Protein AF-A0A085ZUI3-F1 (afdb_monomer_lite)

Organism: NCBI:txid421531

Foldseek 3Di:
DDDDDPPPPPPQDPLNPPSPQAHDPVSLL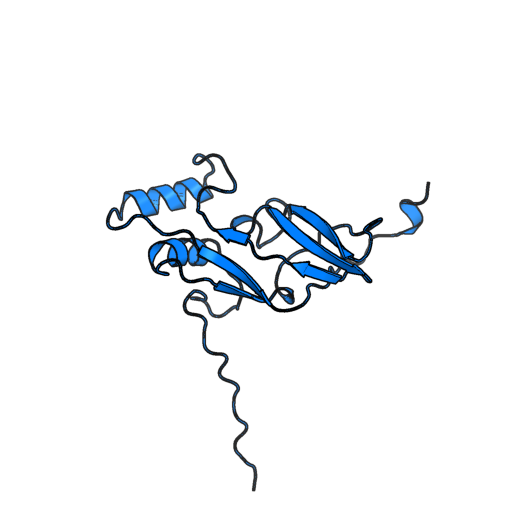VCLAPVQQEEDEGAQQPWQPQVDDCVPPDAQDKDKDAQLPPTNCNSQCGIWIWGHHPQQKTDTAKDKRPLPPDDDCPDVVSVVSVVVCVVVPDDRGHMYIYHYDDMYRHHHPPPDDPVVPPD

Secondary structure (DSSP, 8-state):
----------PPPTT-SSSSSS--HHHHHHHHHHSTT--EEEEGGGS--TT---TTPPTT-EEEEE-TTT-TTHHHHSEEEEEEEETTEEEEPPEEE-S-SSS-TTSHHHHHHHHHHHT--S-----EEEEEES-EE----TT--GGGG--

Structure (mmCIF, N/CA/C/O backbone):
data_AF-A0A085ZUI3-F1
#
_entry.id   AF-A0A085ZUI3-F1
#
loop_
_atom_site.group_PDB
_atom_site.id
_atom_site.type_symbol
_atom_site.label_atom_id
_atom_site.label_alt_id
_atom_site.label_comp_id
_atom_site.label_asym_id
_atom_site.label_entity_id
_atom_site.label_seq_id
_atom_site.pdbx_PDB_ins_code
_atom_site.Cartn_x
_atom_site.Cartn_y
_atom_site.Cartn_z
_atom_site.occupancy
_atom_site.B_iso_or_equiv
_atom_site.auth_seq_id
_atom_site.auth_comp_id
_atom_site.auth_asym_id
_atom_site.auth_atom_id
_atom_site.pdbx_PDB_model_num
ATOM 1 N N . MET A 1 1 ? 9.686 -44.029 8.675 1.00 43.34 1 MET A N 1
ATOM 2 C CA . MET A 1 1 ? 9.696 -43.499 7.295 1.00 43.34 1 MET A CA 1
ATOM 3 C C . MET A 1 1 ? 9.325 -42.036 7.411 1.00 43.34 1 MET A C 1
ATOM 5 O O . MET A 1 1 ? 8.148 -41.709 7.365 1.00 43.34 1 MET A O 1
ATOM 9 N N . ASP A 1 2 ? 10.311 -41.182 7.668 1.00 44.94 2 ASP A N 1
ATOM 10 C CA . ASP A 1 2 ? 10.074 -39.748 7.814 1.00 44.94 2 ASP A CA 1
ATOM 11 C C . ASP A 1 2 ? 10.120 -39.126 6.420 1.00 44.94 2 ASP A C 1
ATOM 13 O O . ASP A 1 2 ? 11.169 -39.065 5.778 1.00 44.94 2 ASP A O 1
ATOM 17 N N . GLY A 1 3 ? 8.941 -38.774 5.904 1.00 41.88 3 GLY A N 1
ATOM 18 C CA . GLY A 1 3 ? 8.803 -38.118 4.609 1.00 41.88 3 GLY A CA 1
ATOM 19 C C . GLY A 1 3 ? 9.507 -36.757 4.613 1.00 41.88 3 GLY A C 1
ATOM 20 O O . GLY A 1 3 ? 9.536 -36.082 5.646 1.00 41.88 3 GLY A O 1
ATOM 21 N N . PRO A 1 4 ? 10.082 -36.318 3.481 1.00 54.81 4 PRO A N 1
ATOM 22 C CA . PRO A 1 4 ? 10.770 -35.041 3.434 1.00 54.81 4 PRO A CA 1
ATOM 23 C C . PRO A 1 4 ? 9.762 -33.909 3.663 1.00 54.81 4 PRO A C 1
ATOM 25 O O . PRO A 1 4 ? 8.818 -33.732 2.891 1.00 54.81 4 PRO A O 1
ATOM 28 N N . MET A 1 5 ? 9.977 -33.128 4.728 1.00 46.41 5 MET A N 1
ATOM 29 C CA . MET A 1 5 ? 9.297 -31.852 4.939 1.00 46.41 5 MET A CA 1
ATOM 30 C C . MET A 1 5 ? 9.544 -30.960 3.719 1.00 46.41 5 MET A C 1
ATOM 32 O O . MET A 1 5 ? 10.668 -30.516 3.471 1.00 46.41 5 MET A O 1
ATOM 36 N N . GLN A 1 6 ? 8.486 -30.699 2.954 1.00 41.84 6 GLN A N 1
ATOM 37 C CA . GLN A 1 6 ? 8.505 -29.730 1.868 1.00 41.84 6 GLN A CA 1
ATOM 38 C C . GLN A 1 6 ? 8.751 -28.344 2.472 1.00 41.84 6 GLN A C 1
ATOM 40 O O . GLN A 1 6 ? 7.861 -27.730 3.060 1.00 41.84 6 GLN A O 1
ATOM 45 N N . LYS A 1 7 ? 9.986 -27.846 2.350 1.00 40.03 7 LYS A N 1
ATOM 46 C CA . LYS A 1 7 ? 10.281 -26.429 2.565 1.00 40.03 7 LYS A CA 1
ATOM 47 C C . LYS A 1 7 ? 9.477 -25.657 1.523 1.00 40.03 7 LYS A C 1
ATOM 49 O O . LYS A 1 7 ? 9.810 -25.707 0.343 1.00 40.03 7 LYS A O 1
ATOM 54 N N . ASN A 1 8 ? 8.417 -24.984 1.965 1.00 40.69 8 ASN A N 1
ATOM 55 C CA . ASN A 1 8 ? 7.663 -24.022 1.169 1.00 40.69 8 ASN A CA 1
ATOM 56 C C . ASN A 1 8 ? 8.645 -22.957 0.659 1.00 40.69 8 ASN A C 1
ATOM 58 O O . ASN A 1 8 ? 8.983 -22.013 1.370 1.00 40.69 8 ASN A O 1
ATOM 62 N N . GLN A 1 9 ? 9.158 -23.136 -0.556 1.00 40.53 9 GLN A N 1
ATOM 63 C CA . GLN A 1 9 ? 9.889 -22.098 -1.262 1.00 40.53 9 GLN A CA 1
ATOM 64 C C . GLN A 1 9 ? 8.843 -21.089 -1.718 1.00 40.53 9 GLN A C 1
ATOM 66 O O . GLN A 1 9 ? 8.235 -21.233 -2.775 1.00 40.53 9 GLN A O 1
ATOM 71 N N . GLN A 1 10 ? 8.572 -20.096 -0.873 1.00 49.56 10 GLN A N 1
ATOM 72 C CA . GLN A 1 10 ? 7.866 -18.895 -1.295 1.00 49.56 10 GLN A CA 1
ATOM 73 C C . GLN A 1 10 ? 8.667 -18.334 -2.475 1.00 49.56 10 GLN A C 1
ATOM 75 O O . GLN A 1 10 ? 9.812 -17.922 -2.296 1.00 49.56 10 GLN A O 1
ATOM 80 N N . GLN A 1 11 ? 8.125 -18.439 -3.694 1.00 54.81 11 GLN A N 1
ATOM 81 C CA . GLN A 1 11 ? 8.755 -17.879 -4.887 1.00 54.81 11 GLN A CA 1
ATOM 82 C C . GLN A 1 11 ? 9.076 -16.416 -4.592 1.00 54.81 11 GLN A C 1
ATOM 84 O O . GLN A 1 11 ? 8.175 -15.624 -4.317 1.00 54.81 11 GLN A O 1
ATOM 89 N N . LYS A 1 12 ? 10.371 -16.090 -4.586 1.00 68.25 12 LYS A N 1
ATOM 90 C CA . LYS A 1 12 ? 10.858 -14.732 -4.368 1.00 68.25 12 LYS A CA 1
ATOM 91 C C . LYS A 1 12 ? 10.240 -13.853 -5.448 1.00 68.25 12 LYS A C 1
ATOM 93 O O . LYS A 1 12 ? 10.446 -14.103 -6.637 1.00 68.25 12 LYS A O 1
ATOM 98 N N . ASN A 1 13 ? 9.433 -12.878 -5.041 1.00 84.00 13 ASN A N 1
ATOM 99 C CA . ASN A 1 13 ? 8.804 -11.982 -5.997 1.00 84.00 13 ASN A CA 1
ATOM 100 C C . ASN A 1 13 ? 9.9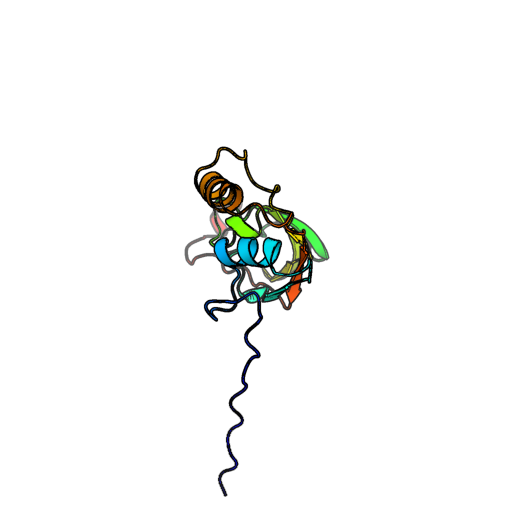05 -11.216 -6.755 1.00 84.00 13 ASN A C 1
ATOM 102 O O . ASN A 1 13 ? 10.845 -10.755 -6.115 1.00 84.00 13 ASN A O 1
ATOM 106 N N . PRO A 1 14 ? 9.815 -11.028 -8.084 1.00 89.00 14 PRO A N 1
ATOM 107 C CA . PRO A 1 14 ? 10.878 -10.365 -8.849 1.00 89.00 14 PRO A CA 1
ATOM 108 C C . PRO A 1 14 ? 11.179 -8.923 -8.411 1.00 89.00 14 PRO A C 1
ATOM 110 O O . PRO A 1 14 ? 12.290 -8.439 -8.611 1.00 89.00 14 PRO A O 1
ATOM 113 N N . TRP A 1 15 ? 10.197 -8.244 -7.813 1.00 89.81 15 TRP A N 1
ATOM 114 C CA . TRP A 1 15 ? 10.357 -6.908 -7.240 1.00 89.81 15 TRP A CA 1
ATOM 115 C C . TRP A 1 15 ? 11.032 -6.922 -5.858 1.00 89.81 15 TRP A C 1
ATOM 117 O O . TRP A 1 15 ? 11.600 -5.911 -5.460 1.00 89.81 15 TRP A O 1
ATOM 127 N N . ASP A 1 16 ? 10.970 -8.043 -5.136 1.00 90.75 16 ASP A N 1
ATOM 128 C CA . ASP A 1 16 ? 11.481 -8.214 -3.772 1.00 90.75 16 ASP A CA 1
ATOM 129 C C . ASP A 1 16 ? 12.946 -8.655 -3.842 1.00 90.75 16 ASP A C 1
ATOM 131 O O . ASP A 1 16 ? 13.285 -9.842 -3.830 1.00 90.75 16 ASP A O 1
ATOM 135 N N . THR A 1 17 ? 13.839 -7.688 -4.021 1.00 87.12 17 THR A N 1
ATOM 136 C CA . THR A 1 17 ? 15.263 -7.938 -4.262 1.00 87.12 17 THR A CA 1
ATOM 137 C C . THR A 1 17 ? 15.980 -8.415 -3.004 1.00 87.12 17 THR A C 1
ATOM 139 O O . THR A 1 17 ? 16.908 -9.228 -3.106 1.00 87.12 17 THR A O 1
ATOM 142 N N . ASN A 1 18 ? 15.526 -7.986 -1.825 1.00 87.44 18 ASN A N 1
ATOM 143 C CA . ASN A 1 18 ? 16.131 -8.331 -0.541 1.00 87.44 18 ASN A CA 1
ATOM 144 C C . ASN A 1 18 ? 15.458 -9.536 0.162 1.00 87.44 18 ASN A C 1
ATOM 146 O O . ASN A 1 18 ? 16.087 -10.148 1.023 1.00 87.44 18 ASN A O 1
ATOM 150 N N . GLY A 1 19 ? 14.257 -9.947 -0.259 1.00 86.50 19 GLY A N 1
ATOM 151 C CA . GLY A 1 19 ? 13.527 -11.099 0.273 1.00 86.50 19 GLY A CA 1
ATOM 152 C C . GLY A 1 19 ? 12.798 -10.849 1.597 1.00 86.50 19 GLY A C 1
ATOM 153 O O . GLY A 1 19 ? 12.462 -11.820 2.279 1.00 86.50 19 GLY A O 1
ATOM 154 N N . ASP A 1 20 ? 12.581 -9.596 2.006 1.00 86.56 20 ASP A N 1
ATOM 155 C CA . ASP A 1 20 ? 11.873 -9.270 3.255 1.00 86.56 20 ASP A CA 1
ATOM 156 C C . ASP A 1 20 ? 10.332 -9.285 3.092 1.00 86.56 20 ASP A C 1
ATOM 158 O O . ASP A 1 20 ? 9.557 -9.309 4.067 1.00 86.56 20 ASP A O 1
ATOM 162 N N . GLY A 1 21 ? 9.862 -9.366 1.843 1.00 86.69 21 GLY A N 1
ATOM 163 C CA . GLY A 1 21 ? 8.456 -9.354 1.470 1.00 86.69 21 GLY A CA 1
ATOM 164 C C . GLY A 1 21 ? 7.753 -8.029 1.760 1.00 86.69 21 GLY A C 1
ATOM 165 O O . GLY A 1 21 ? 6.533 -8.036 1.947 1.00 86.69 21 GLY A O 1
ATOM 166 N N . LYS A 1 22 ? 8.499 -6.925 1.829 1.00 89.50 22 LYS A N 1
ATOM 167 C CA . LYS A 1 22 ? 8.040 -5.536 1.841 1.00 89.50 22 LYS A CA 1
ATOM 168 C C . LYS A 1 22 ? 8.647 -4.809 0.649 1.00 89.50 22 LYS A C 1
ATOM 170 O O . LYS A 1 22 ? 9.732 -5.129 0.195 1.00 89.50 22 LYS A O 1
ATOM 175 N N . MET A 1 23 ? 7.942 -3.811 0.130 1.00 90.44 23 MET A N 1
ATOM 176 C CA . MET A 1 23 ? 8.470 -3.025 -0.979 1.00 90.44 23 MET A CA 1
ATOM 177 C C . MET A 1 23 ? 9.194 -1.795 -0.445 1.00 90.44 23 MET A C 1
ATOM 179 O O . MET A 1 23 ? 8.567 -0.880 0.088 1.00 90.44 23 MET A O 1
ATOM 183 N N . SER A 1 24 ? 10.513 -1.749 -0.616 1.00 88.81 24 SER A N 1
ATOM 184 C CA . SER A 1 24 ? 11.288 -0.535 -0.368 1.00 88.81 24 SER A CA 1
ATOM 185 C C . SER A 1 24 ? 11.133 0.478 -1.509 1.00 88.81 24 SER A C 1
ATOM 187 O O . SER A 1 24 ? 10.802 0.136 -2.645 1.00 88.81 24 SER A O 1
ATOM 189 N N . LEU A 1 25 ? 11.458 1.750 -1.249 1.00 84.50 25 LEU A N 1
ATOM 190 C CA . LEU A 1 25 ? 11.482 2.781 -2.297 1.00 84.50 25 LEU A CA 1
ATOM 191 C C . LEU A 1 25 ? 12.464 2.438 -3.431 1.00 84.50 25 LEU A C 1
ATOM 193 O O . LEU A 1 25 ? 12.221 2.775 -4.588 1.00 84.50 25 LEU A O 1
ATOM 197 N N . SER A 1 26 ? 13.581 1.780 -3.115 1.00 82.75 26 SER A N 1
ATOM 198 C CA . SER A 1 26 ? 14.552 1.360 -4.130 1.00 82.75 26 SER A CA 1
ATOM 199 C C . SER A 1 26 ? 13.957 0.298 -5.053 1.00 82.75 26 SER A C 1
ATOM 201 O O . SER A 1 26 ? 14.086 0.401 -6.271 1.00 82.75 26 SER A O 1
ATOM 203 N N . GLU A 1 27 ? 13.253 -0.679 -4.485 1.00 89.94 27 GLU A N 1
ATOM 204 C CA . GLU A 1 27 ? 12.580 -1.746 -5.229 1.00 89.94 27 GLU A CA 1
ATOM 205 C C . GLU A 1 27 ? 11.411 -1.226 -6.050 1.00 89.94 27 GLU A C 1
ATOM 207 O O . GLU A 1 27 ? 11.314 -1.563 -7.225 1.00 89.94 27 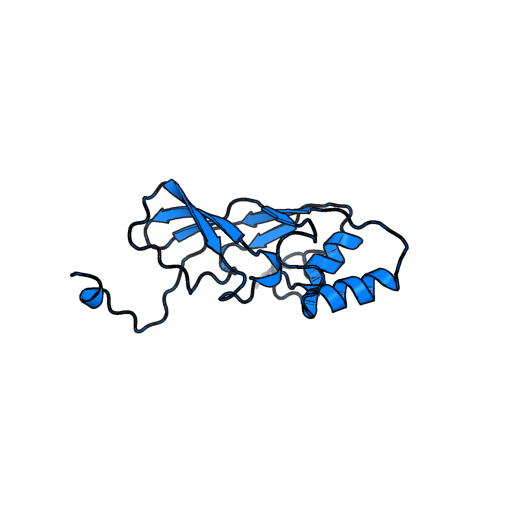GLU A O 1
ATOM 212 N N . ALA A 1 28 ? 10.591 -0.338 -5.485 1.00 89.00 28 ALA A N 1
ATOM 213 C CA . ALA A 1 28 ? 9.494 0.306 -6.200 1.00 89.00 28 ALA A CA 1
ATOM 214 C C . ALA A 1 28 ? 9.993 1.070 -7.438 1.00 89.00 28 ALA A C 1
ATOM 216 O O . ALA A 1 28 ? 9.448 0.925 -8.532 1.00 89.00 28 ALA A O 1
ATOM 217 N N . ASN A 1 29 ? 11.076 1.838 -7.277 1.00 83.81 29 ASN A N 1
ATOM 218 C CA . ASN A 1 29 ? 11.712 2.575 -8.366 1.00 83.81 29 ASN A CA 1
ATOM 219 C C . ASN A 1 29 ? 12.390 1.654 -9.384 1.00 83.81 29 ASN A C 1
ATOM 221 O O . ASN A 1 29 ? 12.394 1.946 -10.578 1.00 83.81 29 ASN A O 1
ATOM 225 N N . ASN A 1 30 ? 13.017 0.568 -8.929 1.00 84.69 30 ASN A N 1
ATOM 226 C CA . ASN A 1 30 ? 13.597 -0.423 -9.826 1.00 84.69 30 ASN A CA 1
ATOM 227 C C . ASN A 1 30 ? 12.501 -1.096 -10.658 1.00 84.69 30 ASN A C 1
ATOM 229 O O . ASN A 1 30 ? 12.608 -1.155 -11.878 1.00 84.69 30 ASN A O 1
ATOM 233 N N . TRP A 1 31 ? 11.408 -1.499 -10.013 1.00 90.81 31 TRP A N 1
ATOM 234 C CA . TRP A 1 31 ? 10.270 -2.135 -10.659 1.00 90.81 31 TRP A CA 1
ATOM 235 C C . TRP A 1 31 ? 9.552 -1.211 -11.645 1.00 90.81 31 TRP A C 1
ATOM 237 O O . TRP A 1 31 ? 9.201 -1.649 -12.733 1.00 90.81 31 TRP A O 1
ATOM 247 N N . TYR A 1 32 ? 9.434 0.083 -11.339 1.00 86.00 32 TYR A N 1
ATOM 248 C CA . TYR A 1 32 ? 8.950 1.088 -12.294 1.00 86.00 32 TYR A CA 1
ATOM 249 C C . TYR A 1 32 ? 9.751 1.083 -13.609 1.00 86.00 32 TYR A C 1
ATOM 251 O O . TYR A 1 32 ? 9.204 1.311 -14.681 1.00 86.00 32 TYR A O 1
ATOM 259 N N . ARG A 1 33 ? 11.057 0.800 -13.549 1.00 82.31 33 ARG A N 1
ATOM 260 C CA . ARG A 1 33 ? 11.944 0.803 -14.723 1.00 82.31 33 ARG A CA 1
ATOM 261 C C . ARG A 1 33 ? 12.006 -0.534 -15.448 1.00 82.31 33 ARG A C 1
ATOM 263 O O . ARG A 1 33 ? 12.076 -0.555 -16.668 1.00 82.31 33 ARG A O 1
ATOM 270 N N . THR A 1 34 ? 12.053 -1.633 -14.701 1.00 86.12 34 THR A N 1
ATOM 271 C CA . THR A 1 34 ? 12.371 -2.966 -15.241 1.00 86.12 34 THR A CA 1
ATOM 272 C C . THR A 1 34 ? 11.192 -3.931 -15.200 1.00 86.12 34 THR A C 1
ATOM 274 O O . THR A 1 34 ? 11.319 -5.075 -15.620 1.00 86.12 34 THR A O 1
ATOM 277 N N . GLY A 1 35 ? 10.078 -3.524 -14.594 1.00 88.44 35 GLY A N 1
ATOM 278 C CA . GLY A 1 35 ? 8.920 -4.375 -14.339 1.00 88.44 35 GLY A CA 1
ATOM 279 C C . GLY A 1 35 ? 7.952 -4.474 -15.513 1.00 88.44 35 GLY A C 1
ATOM 280 O O . GLY A 1 35 ? 6.976 -5.210 -15.407 1.00 88.44 35 GLY A O 1
ATOM 281 N N . ASP A 1 36 ? 8.186 -3.752 -16.614 1.00 89.19 36 ASP A N 1
ATOM 282 C CA . ASP A 1 36 ? 7.313 -3.708 -17.800 1.00 89.19 36 ASP A CA 1
ATOM 283 C C . ASP A 1 36 ? 5.839 -3.394 -17.458 1.00 89.19 36 ASP A C 1
ATOM 285 O O . ASP A 1 36 ? 4.916 -4.012 -17.992 1.00 89.19 36 ASP A O 1
ATOM 289 N N . GLY A 1 37 ? 5.607 -2.531 -16.459 1.00 88.50 37 GLY A N 1
ATOM 290 C CA . GLY A 1 37 ? 4.262 -2.184 -15.981 1.00 88.50 37 GLY A CA 1
ATOM 291 C C . GLY A 1 37 ? 3.509 -3.321 -15.274 1.00 88.50 37 GLY A C 1
ATOM 292 O O . GLY A 1 37 ? 2.328 -3.176 -14.950 1.00 88.50 37 GLY A O 1
ATOM 293 N N . LYS A 1 38 ? 4.156 -4.466 -15.015 1.00 94.12 38 LYS A N 1
ATOM 294 C CA . LYS A 1 38 ? 3.523 -5.618 -14.360 1.00 94.12 38 LYS A CA 1
ATOM 295 C C . LYS A 1 38 ? 3.110 -5.262 -12.937 1.00 94.12 38 LYS A C 1
ATOM 297 O O . LYS A 1 38 ? 3.891 -4.718 -12.158 1.00 94.12 38 LYS A O 1
ATOM 302 N N . ALA A 1 39 ? 1.881 -5.629 -12.587 1.00 95.12 39 ALA A N 1
ATOM 303 C CA . ALA A 1 39 ? 1.350 -5.405 -11.253 1.00 95.12 39 ALA A CA 1
ATOM 304 C C . ALA A 1 39 ? 2.149 -6.165 -10.184 1.00 95.12 39 ALA A C 1
ATOM 306 O O . ALA A 1 39 ? 2.621 -7.284 -10.405 1.00 95.12 39 ALA A O 1
ATOM 307 N N . VAL A 1 40 ? 2.229 -5.581 -8.992 1.00 94.81 40 VAL A N 1
ATOM 308 C CA . VAL A 1 40 ? 2.797 -6.220 -7.801 1.00 94.81 40 VAL A CA 1
ATOM 309 C C . VAL A 1 40 ? 1.693 -6.529 -6.805 1.00 94.81 40 VAL A C 1
ATOM 311 O O . VAL A 1 40 ? 0.651 -5.879 -6.792 1.00 94.81 40 VAL A O 1
ATOM 314 N N . THR A 1 41 ? 1.900 -7.543 -5.970 1.00 95.12 41 THR A N 1
ATOM 315 C CA . THR A 1 41 ? 0.987 -7.859 -4.867 1.00 95.12 41 THR A CA 1
ATOM 316 C C . THR A 1 41 ? 1.762 -7.845 -3.562 1.00 95.12 41 THR A C 1
ATOM 318 O O . THR A 1 41 ? 2.655 -8.668 -3.368 1.00 95.12 41 THR A O 1
ATOM 321 N N . LEU A 1 42 ? 1.408 -6.916 -2.679 1.00 94.62 42 LEU A N 1
ATOM 322 C CA . LEU A 1 42 ? 1.975 -6.787 -1.343 1.00 94.62 42 LEU A CA 1
ATOM 323 C C . LEU A 1 42 ? 1.105 -7.525 -0.322 1.00 94.62 42 LEU A C 1
ATOM 325 O O . LEU A 1 42 ? -0.113 -7.648 -0.479 1.00 94.62 42 LEU A O 1
ATOM 329 N N . ASP A 1 43 ? 1.731 -8.009 0.745 1.00 94.75 43 ASP A N 1
ATOM 330 C CA . ASP A 1 43 ? 1.010 -8.558 1.889 1.00 94.75 43 ASP A CA 1
ATOM 331 C C . ASP A 1 43 ? 0.448 -7.406 2.728 1.00 94.75 43 ASP A C 1
ATOM 333 O O . ASP A 1 43 ? 1.194 -6.632 3.332 1.00 94.75 43 ASP A O 1
ATOM 337 N N . ALA A 1 44 ? -0.880 -7.300 2.778 1.00 95.31 44 ALA A N 1
ATOM 338 C CA . ALA A 1 44 ? -1.567 -6.245 3.505 1.00 95.31 44 ALA A CA 1
ATOM 339 C C . ALA A 1 44 ? -1.199 -6.255 4.994 1.00 95.31 44 ALA A C 1
ATOM 341 O O . ALA A 1 44 ? -1.132 -5.191 5.598 1.00 95.31 44 ALA A O 1
ATOM 342 N N . SER A 1 45 ? -0.927 -7.425 5.584 1.00 94.44 45 SER A N 1
ATOM 343 C CA . SER A 1 45 ? -0.602 -7.565 7.010 1.00 94.44 45 SER A CA 1
ATOM 344 C C . SER A 1 45 ? 0.762 -6.982 7.391 1.00 94.44 45 SER A C 1
ATOM 346 O O . SER A 1 45 ? 1.004 -6.709 8.564 1.00 94.44 45 SER A O 1
ATOM 348 N N . LYS A 1 46 ? 1.639 -6.757 6.406 1.00 92.12 46 LYS A N 1
ATOM 349 C CA . LYS A 1 46 ? 2.986 -6.213 6.608 1.00 92.12 46 LYS A CA 1
ATOM 350 C C . LYS A 1 46 ? 3.061 -4.688 6.511 1.00 92.12 46 LYS A C 1
ATOM 352 O O . LYS A 1 46 ? 4.101 -4.131 6.868 1.00 92.12 46 LYS A O 1
ATOM 357 N N . ILE A 1 47 ? 1.991 -4.040 6.045 1.00 92.62 47 ILE A N 1
ATOM 358 C CA . ILE A 1 47 ? 1.926 -2.583 5.896 1.00 92.62 47 ILE A CA 1
ATOM 359 C C . ILE A 1 47 ? 1.831 -1.921 7.273 1.00 92.62 47 ILE A C 1
ATOM 361 O O . ILE A 1 47 ? 0.988 -2.273 8.101 1.00 92.62 47 ILE A O 1
ATOM 365 N N . ASP A 1 48 ? 2.695 -0.950 7.526 1.00 90.69 48 ASP A N 1
ATOM 366 C CA . ASP A 1 48 ? 2.753 -0.222 8.784 1.00 90.69 48 ASP A CA 1
ATOM 367 C C . ASP A 1 48 ? 1.651 0.845 8.850 1.00 90.69 48 ASP A C 1
ATOM 369 O O . ASP A 1 48 ? 1.784 1.951 8.323 1.00 90.69 48 ASP A O 1
ATOM 373 N N . LEU A 1 49 ? 0.547 0.482 9.510 1.00 90.56 49 LEU A N 1
ATOM 374 C CA . LEU A 1 49 ? -0.612 1.341 9.777 1.00 90.56 49 LEU A CA 1
ATOM 375 C C . LEU A 1 49 ? -0.770 1.667 11.271 1.00 90.56 49 LEU A C 1
ATOM 377 O O . LEU A 1 49 ? -1.846 2.076 11.704 1.00 90.56 49 LEU A O 1
ATOM 381 N N . ASN A 1 50 ? 0.279 1.497 12.079 1.00 81.31 50 ASN A N 1
ATOM 382 C CA . ASN A 1 50 ? 0.180 1.550 13.545 1.00 81.31 50 ASN A CA 1
ATOM 383 C C . ASN A 1 50 ? -0.264 2.920 14.097 1.00 81.31 50 ASN A C 1
ATOM 385 O O . ASN A 1 50 ? -0.772 3.010 15.214 1.00 81.31 50 ASN A O 1
ATOM 389 N N . ASN A 1 51 ? -0.124 3.984 13.299 1.00 81.94 51 ASN A N 1
ATOM 390 C CA . ASN A 1 51 ? -0.535 5.348 13.644 1.00 81.94 51 ASN A CA 1
ATOM 391 C C . ASN A 1 51 ? -1.977 5.697 13.223 1.00 81.94 51 ASN A C 1
ATOM 393 O O . ASN A 1 51 ? -2.424 6.829 13.410 1.00 81.94 51 ASN A O 1
ATOM 397 N N . VAL A 1 52 ? -2.729 4.747 12.659 1.00 88.44 52 VAL A N 1
ATOM 398 C CA . VAL A 1 52 ? -4.112 4.974 12.226 1.00 88.44 52 VAL A CA 1
ATOM 399 C C . VAL A 1 52 ? -5.077 4.862 13.406 1.00 88.44 52 VAL A C 1
ATOM 401 O O . VAL A 1 52 ? -5.195 3.823 14.056 1.00 88.44 52 VAL A O 1
ATOM 404 N N . ASN A 1 53 ? -5.843 5.927 13.652 1.00 89.69 53 ASN A N 1
ATOM 405 C CA . ASN A 1 53 ? -6.940 5.911 14.613 1.00 89.69 53 ASN A CA 1
ATOM 406 C C . ASN A 1 53 ? -8.272 5.619 13.908 1.00 89.69 53 ASN A C 1
ATOM 408 O O . ASN A 1 53 ? -8.851 6.467 13.240 1.00 89.69 53 ASN A O 1
ATOM 412 N N . THR A 1 54 ? -8.780 4.413 14.126 1.00 91.44 54 THR A N 1
ATOM 413 C CA . THR A 1 54 ? -10.063 3.902 13.615 1.00 91.44 54 THR A CA 1
ATOM 414 C C . THR A 1 54 ? -11.290 4.328 14.438 1.00 91.44 54 THR A C 1
ATOM 416 O O . THR A 1 54 ? -12.396 3.841 14.195 1.00 91.44 54 THR A O 1
ATOM 419 N N . LYS A 1 55 ? -11.136 5.190 15.458 1.00 90.75 55 LYS A N 1
ATOM 420 C CA . LYS A 1 55 ? -12.258 5.617 16.311 1.00 90.75 55 LYS A CA 1
ATOM 421 C C . LYS A 1 55 ? -13.305 6.330 15.450 1.00 90.75 55 LYS A C 1
ATOM 423 O O . LYS A 1 55 ? -12.982 7.244 14.701 1.00 90.75 55 LYS A O 1
ATOM 428 N N . GLY A 1 56 ? -14.560 5.895 15.560 1.00 91.38 56 GLY A N 1
ATOM 429 C CA . GLY A 1 56 ? -15.676 6.437 14.777 1.00 91.38 56 GLY A CA 1
ATOM 430 C C . GLY A 1 56 ? -15.774 5.908 13.342 1.00 91.38 56 GLY A C 1
ATOM 431 O O . GLY A 1 56 ? -16.667 6.325 12.607 1.00 91.38 56 GLY A O 1
ATOM 432 N N . TRP A 1 57 ? -14.902 4.985 12.923 1.00 95.81 57 TRP A N 1
ATOM 433 C CA . TRP A 1 57 ? -15.019 4.379 11.600 1.00 95.81 57 TRP A CA 1
ATOM 434 C C . TRP A 1 57 ? -16.198 3.407 11.531 1.00 95.81 57 TRP A C 1
ATOM 436 O O . TRP A 1 57 ? -16.442 2.612 12.440 1.00 95.81 57 TRP A O 1
ATOM 446 N N . VAL A 1 58 ? -16.912 3.444 10.409 1.00 97.50 58 VAL A N 1
ATOM 447 C CA . VAL A 1 58 ? -18.095 2.625 10.143 1.00 97.50 58 VAL A CA 1
ATOM 448 C C . VAL A 1 58 ? -17.689 1.428 9.295 1.00 97.50 58 VAL A C 1
ATOM 450 O O . VAL A 1 58 ? -17.068 1.572 8.239 1.00 97.50 58 VAL A O 1
ATOM 453 N N . LYS A 1 59 ? -18.036 0.221 9.753 1.00 97.88 59 LYS A N 1
ATOM 454 C CA . LYS A 1 59 ? -17.754 -1.020 9.023 1.00 97.88 59 LYS A CA 1
ATOM 455 C C . LYS A 1 59 ? -18.329 -0.950 7.604 1.00 97.88 59 LYS A C 1
ATOM 457 O O . LYS A 1 59 ? -19.470 -0.548 7.400 1.00 97.88 59 LYS A O 1
ATOM 462 N N . GLY A 1 60 ? -17.530 -1.355 6.623 1.00 96.44 60 GLY A N 1
ATOM 463 C CA . GLY A 1 60 ? -17.869 -1.340 5.204 1.00 96.44 60 GLY A CA 1
ATOM 464 C C . GLY A 1 60 ? -17.580 -0.020 4.486 1.00 96.44 60 GLY A C 1
ATOM 465 O O . GLY A 1 60 ? -17.586 -0.023 3.255 1.00 96.44 60 GLY A O 1
ATOM 466 N N . LYS A 1 61 ? -17.293 1.076 5.205 1.00 98.19 61 LYS A N 1
ATOM 467 C CA . LYS A 1 61 ? -16.896 2.361 4.608 1.00 98.19 61 LYS A CA 1
ATOM 468 C C . LYS A 1 61 ? -15.401 2.406 4.299 1.00 98.19 61 LYS A C 1
ATOM 470 O O . LYS A 1 61 ? -14.603 1.681 4.901 1.00 98.19 61 LYS A O 1
ATOM 475 N N . THR A 1 62 ? -15.048 3.262 3.346 1.00 97.75 62 THR A N 1
ATOM 476 C CA . THR A 1 62 ? -13.672 3.516 2.925 1.00 97.75 62 THR A CA 1
ATOM 477 C C . THR A 1 62 ? -13.120 4.788 3.552 1.00 97.75 62 THR A C 1
ATOM 479 O O . THR A 1 62 ? -13.850 5.760 3.736 1.00 97.75 62 THR A O 1
ATOM 482 N N . TYR A 1 63 ? -11.825 4.779 3.844 1.00 95.81 63 TYR A N 1
ATOM 483 C CA . TYR A 1 63 ? -11.090 5.882 4.450 1.00 95.81 63 TYR A CA 1
ATOM 484 C C . TYR A 1 63 ? -9.747 6.044 3.744 1.00 95.81 63 TYR A C 1
ATOM 486 O O . TYR A 1 63 ? -9.132 5.053 3.354 1.00 95.81 63 TYR A O 1
ATOM 494 N N . ASN A 1 64 ? -9.294 7.286 3.599 1.00 93.50 64 ASN A N 1
ATOM 495 C CA . ASN A 1 64 ? -7.950 7.582 3.114 1.00 93.50 64 ASN A CA 1
ATOM 496 C C . ASN A 1 64 ? -6.986 7.636 4.298 1.00 93.50 64 ASN A C 1
ATOM 498 O O . ASN A 1 64 ? -7.287 8.258 5.321 1.00 93.50 64 ASN A O 1
ATOM 502 N N . VAL A 1 65 ? -5.842 6.978 4.160 1.00 90.44 65 VAL A N 1
ATOM 503 C CA . VAL A 1 65 ? -4.817 6.865 5.192 1.00 90.44 65 VAL A CA 1
ATOM 504 C C . VAL A 1 65 ? -3.507 7.408 4.645 1.00 90.44 65 VAL A C 1
ATOM 506 O O . VAL A 1 65 ? -2.922 6.852 3.719 1.00 90.44 65 VAL A O 1
ATOM 509 N N . GLN A 1 66 ? -3.022 8.484 5.264 1.00 86.12 66 GLN A N 1
ATOM 510 C CA . GLN A 1 66 ? -1.720 9.061 4.951 1.00 86.12 66 GLN A CA 1
ATOM 511 C C . GLN A 1 66 ? -0.606 8.252 5.626 1.00 86.12 66 GLN A C 1
ATOM 513 O O . GLN A 1 66 ? -0.470 8.277 6.850 1.00 86.12 66 GLN A O 1
ATOM 518 N N . THR A 1 67 ? 0.212 7.576 4.825 1.00 83.62 67 THR A N 1
ATOM 519 C CA . THR A 1 67 ? 1.355 6.775 5.285 1.00 83.62 67 THR A CA 1
ATOM 520 C C . THR A 1 67 ? 2.675 7.558 5.240 1.00 83.62 67 THR A C 1
ATOM 522 O O . THR A 1 67 ? 3.594 7.232 5.983 1.00 83.62 67 THR A O 1
ATOM 525 N N . LEU A 1 68 ? 2.769 8.659 4.479 1.00 77.19 68 LEU A N 1
ATOM 526 C CA . LEU A 1 68 ? 4.032 9.371 4.208 1.00 77.19 68 LEU A CA 1
ATOM 527 C C . LEU A 1 68 ? 4.844 9.785 5.450 1.00 77.19 68 LEU A C 1
ATOM 529 O O . LEU A 1 68 ? 6.068 9.682 5.445 1.00 77.19 68 LEU A O 1
ATOM 533 N N . VAL A 1 69 ? 4.181 10.285 6.494 1.00 70.00 69 VAL A N 1
ATOM 534 C CA . VAL A 1 69 ? 4.856 10.891 7.660 1.00 70.00 69 VAL A CA 1
ATOM 535 C C . VAL A 1 69 ? 5.099 9.915 8.810 1.00 70.00 69 VAL A C 1
ATOM 537 O O . VAL A 1 69 ? 5.985 10.144 9.624 1.00 70.00 69 VAL A O 1
ATOM 540 N N . ASN A 1 70 ? 4.321 8.835 8.878 1.00 69.06 70 ASN A N 1
ATOM 541 C CA . ASN A 1 70 ? 4.172 8.014 10.081 1.00 69.06 70 ASN A CA 1
ATOM 542 C C . ASN A 1 70 ? 4.216 6.505 9.780 1.00 69.06 70 ASN A C 1
ATOM 544 O O . ASN A 1 70 ? 3.725 5.710 10.578 1.00 69.06 70 ASN A O 1
ATOM 548 N N . SER A 1 71 ? 4.747 6.110 8.623 1.00 78.31 71 SER A N 1
ATOM 549 C CA . SER A 1 71 ? 4.859 4.713 8.206 1.00 78.31 71 SER A CA 1
ATOM 550 C C . SER A 1 71 ? 6.205 4.463 7.547 1.00 78.31 71 SER A C 1
ATOM 552 O O . SER A 1 71 ? 6.673 5.272 6.740 1.00 78.31 71 SER A O 1
ATOM 554 N N . SER A 1 72 ? 6.799 3.306 7.834 1.00 78.50 72 SER A N 1
ATOM 555 C CA . SER A 1 72 ? 7.962 2.823 7.074 1.00 78.50 72 SER A CA 1
ATOM 556 C C . SER A 1 72 ? 7.669 2.637 5.575 1.00 78.50 72 SER A C 1
ATOM 558 O O . SER A 1 72 ? 8.571 2.793 4.752 1.00 78.50 72 SER A O 1
ATOM 560 N N . ASP A 1 73 ? 6.403 2.409 5.211 1.00 83.25 73 ASP A N 1
ATOM 561 C CA . ASP A 1 73 ? 5.946 2.204 3.831 1.00 83.25 73 ASP A CA 1
ATOM 562 C C . ASP A 1 73 ? 5.555 3.522 3.126 1.00 83.25 73 ASP A C 1
ATOM 564 O O . ASP A 1 73 ? 5.244 3.547 1.931 1.00 83.25 73 ASP A O 1
ATOM 568 N N . GLY A 1 74 ? 5.620 4.651 3.844 1.00 79.06 74 GLY A N 1
ATOM 569 C CA . GLY A 1 74 ? 5.099 5.949 3.413 1.00 79.06 74 GLY A CA 1
ATOM 570 C C . GLY A 1 74 ? 5.681 6.503 2.117 1.00 79.06 74 GLY A C 1
ATOM 571 O O . GLY A 1 74 ? 5.003 7.218 1.385 1.00 79.06 74 GLY A O 1
ATOM 572 N N . ARG A 1 75 ? 6.932 6.155 1.810 1.00 81.56 75 ARG A N 1
ATOM 573 C CA . ARG A 1 75 ? 7.620 6.611 0.592 1.00 81.56 75 ARG A CA 1
ATOM 574 C C . ARG A 1 75 ? 7.207 5.852 -0.665 1.00 81.56 75 ARG A C 1
ATOM 576 O O . ARG A 1 75 ? 7.494 6.324 -1.757 1.00 81.56 75 ARG A O 1
ATOM 583 N N . VAL A 1 76 ? 6.602 4.678 -0.509 1.00 86.75 76 VAL A N 1
ATOM 584 C CA . VAL A 1 76 ? 6.116 3.863 -1.628 1.00 86.75 76 VAL A CA 1
ATOM 585 C C . VAL A 1 76 ? 4.622 4.069 -1.811 1.00 86.75 76 VAL A C 1
ATOM 587 O O . VAL A 1 76 ? 4.174 4.259 -2.934 1.00 86.75 76 VAL A O 1
ATOM 590 N N . LEU A 1 77 ? 3.871 4.046 -0.709 1.00 87.94 77 LEU A N 1
ATOM 591 C CA . LEU A 1 77 ? 2.412 4.003 -0.741 1.00 87.94 77 LEU A CA 1
ATOM 592 C C . LEU A 1 77 ? 1.735 5.364 -0.566 1.00 87.94 77 LEU A C 1
ATOM 594 O O . LEU A 1 77 ? 0.576 5.506 -0.929 1.00 87.94 77 LEU A O 1
ATOM 598 N N . GLY A 1 78 ? 2.414 6.354 0.024 1.00 84.81 78 GLY A N 1
ATOM 599 C CA . GLY A 1 78 ? 1.865 7.694 0.230 1.00 84.81 78 GLY A CA 1
ATOM 600 C C . GLY A 1 78 ? 0.468 7.705 0.859 1.00 84.81 78 GLY A C 1
ATOM 601 O O . GLY A 1 78 ? 0.340 7.458 2.056 1.00 84.81 78 GLY A O 1
ATOM 602 N N . ASN A 1 79 ? -0.581 8.013 0.093 1.00 87.44 79 ASN A N 1
ATOM 603 C CA . ASN A 1 79 ? -1.959 7.965 0.591 1.00 87.44 79 ASN A CA 1
ATOM 604 C C . ASN A 1 79 ? -2.715 6.770 0.008 1.00 87.44 79 ASN A C 1
ATOM 606 O O . ASN A 1 79 ? -3.007 6.761 -1.180 1.00 87.44 79 ASN A O 1
ATOM 610 N N . ILE A 1 80 ? -3.102 5.830 0.868 1.00 92.44 80 ILE A N 1
ATOM 611 C CA . ILE A 1 80 ? -3.841 4.629 0.470 1.00 92.44 80 ILE A CA 1
ATOM 612 C C . ILE A 1 80 ? -5.316 4.731 0.848 1.00 92.44 80 ILE A C 1
ATOM 614 O O . ILE A 1 80 ? -5.679 5.298 1.883 1.00 92.44 80 ILE A O 1
ATOM 618 N N . THR A 1 81 ? -6.179 4.085 0.069 1.00 96.12 81 THR A N 1
ATOM 619 C CA . THR A 1 81 ? -7.577 3.876 0.454 1.00 96.12 81 THR A CA 1
ATOM 620 C C . THR A 1 81 ? -7.743 2.521 1.136 1.00 96.12 81 THR A C 1
ATOM 622 O O . THR A 1 81 ? -7.346 1.479 0.616 1.00 96.12 81 THR A O 1
ATOM 625 N N . VAL A 1 82 ? -8.389 2.512 2.299 1.00 97.44 82 VAL A N 1
ATOM 626 C CA . VAL A 1 82 ? -8.697 1.295 3.055 1.00 97.44 82 VAL A CA 1
ATOM 627 C C . VAL A 1 82 ? -10.199 1.148 3.250 1.00 97.44 82 VAL A C 1
ATOM 629 O O . VAL A 1 82 ? -10.896 2.136 3.460 1.00 97.44 82 VAL A O 1
ATOM 632 N N . LYS A 1 83 ? -10.718 -0.080 3.229 1.00 98.25 83 LYS A N 1
ATOM 633 C CA . LYS A 1 83 ? -12.090 -0.403 3.647 1.00 98.25 83 LYS A CA 1
ATOM 634 C C . LYS A 1 83 ? -12.063 -0.981 5.054 1.00 98.25 83 LYS A C 1
ATOM 636 O O . LYS A 1 83 ? -11.397 -1.985 5.304 1.00 98.25 83 LYS A O 1
ATOM 641 N N . TYR A 1 84 ? -12.811 -0.365 5.965 1.00 98.12 84 TYR A N 1
ATOM 642 C CA . TYR A 1 84 ? -12.867 -0.802 7.355 1.00 98.12 84 TYR A CA 1
ATOM 643 C C . TYR A 1 84 ? -13.734 -2.051 7.515 1.00 98.12 84 TYR A C 1
ATOM 645 O O . TYR A 1 84 ? -14.885 -2.085 7.076 1.00 98.12 84 TYR A O 1
ATOM 653 N N . LEU A 1 85 ? -13.200 -3.078 8.170 1.00 97.62 85 LEU A N 1
ATOM 654 C CA . LEU A 1 85 ? -13.869 -4.365 8.373 1.00 97.62 85 LEU A CA 1
ATOM 655 C C . LEU A 1 85 ? -14.453 -4.515 9.789 1.00 97.62 85 LEU A C 1
ATOM 657 O O . LEU A 1 85 ? -15.208 -5.456 10.046 1.00 97.62 85 LEU A O 1
ATOM 661 N N . GLY A 1 86 ? -14.186 -3.554 10.679 1.00 94.25 86 GLY A N 1
ATOM 662 C CA . GLY A 1 86 ? -14.471 -3.654 12.112 1.00 94.25 86 GLY A CA 1
ATOM 663 C C . GLY A 1 86 ? -13.253 -4.153 12.892 1.00 94.25 86 GLY A C 1
ATOM 664 O O . GLY A 1 86 ? -12.284 -4.607 12.296 1.00 94.25 86 GLY A O 1
ATOM 665 N N . ASN A 1 87 ? -13.292 -4.064 14.223 1.00 93.00 87 ASN A N 1
ATOM 666 C CA . ASN A 1 87 ? -12.257 -4.606 15.117 1.00 93.00 87 ASN A CA 1
ATOM 667 C C . ASN A 1 87 ? -10.816 -4.191 14.755 1.00 93.00 87 ASN A C 1
ATOM 669 O O . ASN A 1 87 ? -9.902 -5.005 14.831 1.00 93.00 87 ASN A O 1
ATOM 673 N N . ASN A 1 88 ? -10.611 -2.933 14.341 1.00 93.44 88 ASN A N 1
ATOM 674 C CA . ASN A 1 88 ? -9.309 -2.418 13.884 1.00 93.44 88 ASN A CA 1
ATOM 675 C C . ASN A 1 88 ? -8.716 -3.158 12.673 1.00 93.44 88 ASN A C 1
ATOM 677 O O . ASN A 1 88 ? -7.515 -3.085 12.433 1.00 93.44 88 ASN A O 1
ATOM 681 N N . GLN A 1 89 ? -9.548 -3.843 11.893 1.00 96.31 89 GLN A N 1
ATOM 682 C CA . GLN A 1 89 ? -9.136 -4.534 10.681 1.00 96.31 89 GLN A CA 1
ATOM 683 C C . GLN A 1 89 ? -9.540 -3.758 9.436 1.00 96.31 89 GLN A C 1
ATOM 685 O O . GLN A 1 89 ? -10.633 -3.187 9.360 1.00 96.31 89 GLN A O 1
ATOM 690 N N . VAL A 1 90 ? -8.664 -3.772 8.437 1.00 97.88 90 VAL A N 1
ATOM 691 C CA . VAL A 1 90 ? -8.899 -3.135 7.143 1.00 97.88 90 VAL A CA 1
ATOM 692 C C . VAL A 1 90 ? -8.462 -4.037 5.992 1.00 97.88 90 VAL A C 1
ATOM 694 O O . VAL A 1 90 ? -7.488 -4.782 6.104 1.00 97.88 90 VAL A O 1
ATOM 697 N N . SER A 1 91 ? -9.162 -3.940 4.863 1.00 98.00 91 SER A N 1
ATOM 698 C CA . SER A 1 91 ? -8.629 -4.359 3.562 1.00 98.00 91 SER A CA 1
ATOM 699 C C . SER A 1 91 ? -8.121 -3.126 2.822 1.00 98.00 91 SER A C 1
ATOM 701 O O . SER A 1 91 ? -8.841 -2.127 2.746 1.00 98.00 91 SER A O 1
ATOM 703 N N . ILE A 1 92 ? -6.916 -3.194 2.269 1.00 97.44 92 ILE A N 1
ATOM 704 C CA . ILE A 1 92 ? -6.323 -2.099 1.496 1.00 97.44 92 ILE A CA 1
ATOM 705 C C . ILE A 1 92 ? -6.771 -2.245 0.038 1.00 97.44 92 ILE A C 1
ATOM 707 O O . ILE A 1 92 ? -6.763 -3.353 -0.501 1.00 97.44 92 ILE A O 1
ATOM 711 N N . LEU A 1 93 ? -7.235 -1.156 -0.573 1.00 96.81 93 LEU A N 1
ATOM 712 C CA . LEU A 1 93 ? -7.636 -1.145 -1.980 1.00 96.81 93 LEU A CA 1
ATOM 713 C C . LEU A 1 93 ? -6.392 -1.025 -2.866 1.00 96.81 93 LEU A C 1
ATOM 715 O O . LEU A 1 93 ? -5.365 -0.516 -2.428 1.00 96.81 93 LEU A O 1
ATOM 719 N N . ALA A 1 94 ? -6.491 -1.516 -4.102 1.00 95.12 94 ALA A N 1
ATOM 720 C CA . ALA A 1 94 ? -5.407 -1.382 -5.066 1.00 95.12 94 ALA A CA 1
ATOM 721 C C . ALA A 1 94 ? -5.100 0.094 -5.352 1.00 95.12 94 ALA A C 1
ATOM 723 O O . ALA A 1 94 ? -6.006 0.930 -5.346 1.00 95.12 94 ALA A O 1
ATOM 724 N N . ASP A 1 95 ? -3.834 0.374 -5.631 1.00 92.19 95 ASP A N 1
ATOM 725 C CA . ASP A 1 95 ? -3.329 1.713 -5.917 1.00 92.19 95 ASP A CA 1
ATOM 726 C C . ASP A 1 95 ? -2.375 1.689 -7.118 1.00 92.19 95 ASP A C 1
ATOM 728 O O . ASP A 1 95 ? -1.972 0.619 -7.584 1.00 92.19 95 ASP A O 1
ATOM 732 N N . THR A 1 96 ? -2.025 2.857 -7.648 1.00 89.44 96 THR A N 1
ATOM 733 C CA . THR A 1 96 ? -1.112 2.996 -8.785 1.00 89.44 96 THR A CA 1
ATOM 734 C C . THR A 1 96 ? 0.178 3.666 -8.351 1.00 89.44 96 THR A C 1
ATOM 736 O O . THR A 1 96 ? 0.176 4.784 -7.849 1.00 89.44 96 THR A O 1
ATOM 739 N N . TYR A 1 97 ? 1.300 3.007 -8.620 1.00 85.69 97 TYR A N 1
ATOM 740 C CA . TYR A 1 97 ? 2.609 3.625 -8.493 1.00 85.69 97 TYR A CA 1
ATOM 741 C C . TYR A 1 97 ? 2.985 4.297 -9.813 1.00 85.69 97 TYR A C 1
ATOM 743 O O . TYR A 1 97 ? 3.281 3.613 -10.793 1.00 85.69 97 TYR A O 1
ATOM 751 N N . ASN A 1 98 ? 2.988 5.629 -9.843 1.00 74.75 98 ASN A N 1
ATOM 752 C CA . ASN A 1 98 ? 3.272 6.430 -11.041 1.00 74.75 98 ASN A CA 1
ATOM 753 C C . ASN A 1 98 ? 4.506 7.337 -10.912 1.00 74.75 98 ASN A C 1
ATOM 755 O O . ASN A 1 98 ? 4.659 8.246 -11.718 1.00 74.75 98 ASN A O 1
ATOM 759 N N . PHE A 1 99 ? 5.380 7.100 -9.923 1.00 66.44 99 PHE A N 1
ATOM 760 C CA . PHE A 1 99 ? 6.597 7.882 -9.625 1.00 66.44 99 PHE A CA 1
ATOM 761 C C . PHE A 1 99 ? 6.364 9.358 -9.212 1.00 66.44 99 PHE A C 1
ATOM 763 O O . PHE A 1 99 ? 7.120 9.878 -8.394 1.00 66.44 99 PHE A O 1
ATOM 770 N N . GLU A 1 100 ? 5.320 10.019 -9.721 1.00 58.38 100 GLU A N 1
ATOM 771 C CA . GLU A 1 100 ? 4.974 11.426 -9.472 1.00 58.38 100 GLU A CA 1
ATOM 772 C C . GLU A 1 100 ? 4.144 11.655 -8.204 1.00 58.38 100 GLU A C 1
ATOM 774 O O . GLU A 1 100 ? 4.197 12.738 -7.610 1.00 58.38 100 GLU A O 1
ATOM 779 N N . GLN A 1 101 ? 3.362 10.669 -7.758 1.00 52.78 101 GLN A N 1
ATOM 780 C CA . GLN A 1 101 ? 2.601 10.825 -6.527 1.00 52.78 101 GLN A CA 1
ATOM 781 C C . GLN A 1 101 ? 3.553 10.825 -5.325 1.00 52.78 101 GLN A C 1
ATOM 783 O O . GLN A 1 101 ? 4.227 9.840 -5.039 1.00 52.78 101 GLN A O 1
ATOM 788 N N . HIS A 1 102 ? 3.523 11.947 -4.596 1.00 42.22 102 HIS A N 1
ATOM 789 C CA . HIS A 1 102 ? 4.078 12.188 -3.255 1.00 42.22 102 HIS A CA 1
ATOM 790 C C . HIS A 1 102 ? 5.383 12.990 -3.155 1.00 42.22 102 HIS A C 1
ATOM 792 O O . HIS A 1 102 ? 6.313 12.606 -2.457 1.00 42.22 102 HIS A O 1
ATOM 798 N N . GLY A 1 103 ? 5.385 14.200 -3.714 1.00 42.03 103 GLY A N 1
ATOM 799 C CA . GLY A 1 103 ? 6.284 15.275 -3.284 1.00 42.03 103 GLY A CA 1
ATOM 800 C C . GLY A 1 103 ? 6.628 16.227 -4.415 1.00 42.03 103 GLY A C 1
ATOM 801 O O . GLY A 1 103 ? 6.510 15.882 -5.588 1.00 42.03 103 GLY A O 1
ATOM 802 N N . LYS A 1 104 ? 7.082 17.442 -4.087 1.00 37.22 104 LYS A N 1
ATOM 803 C CA . LYS A 1 104 ? 7.777 18.237 -5.104 1.00 37.22 104 LYS A CA 1
ATOM 804 C C . LYS A 1 104 ? 9.000 17.417 -5.515 1.00 37.22 104 LYS A C 1
ATOM 806 O O . LYS A 1 104 ? 9.728 16.938 -4.649 1.00 37.22 104 LYS A O 1
ATOM 811 N N . PHE A 1 105 ? 9.277 17.330 -6.814 1.00 41.56 105 PHE A N 1
ATOM 812 C CA . PHE A 1 105 ? 10.486 16.712 -7.389 1.00 41.56 105 PHE A CA 1
ATOM 813 C C . PHE A 1 105 ? 11.804 17.174 -6.712 1.00 41.56 105 PHE A C 1
ATOM 815 O O . PHE A 1 105 ? 12.861 16.565 -6.862 1.00 41.56 105 PHE A O 1
ATOM 822 N N . THR A 1 106 ? 11.739 18.264 -5.941 1.00 41.34 106 THR A N 1
ATOM 823 C CA . THR A 1 106 ? 12.804 18.878 -5.150 1.00 41.34 106 THR A CA 1
ATOM 824 C C . THR A 1 106 ? 13.091 18.231 -3.786 1.00 41.34 106 THR A C 1
ATOM 826 O O . THR A 1 106 ? 14.084 18.614 -3.168 1.00 41.34 106 THR A O 1
ATOM 829 N N . ASP A 1 107 ? 12.294 17.281 -3.290 1.00 48.69 107 ASP A N 1
ATOM 830 C CA . ASP A 1 107 ? 12.574 16.621 -2.005 1.00 48.69 107 ASP A CA 1
ATOM 831 C C . ASP A 1 107 ? 13.748 15.626 -2.135 1.00 48.69 107 ASP A C 1
ATOM 833 O O . ASP A 1 107 ? 13.788 14.792 -3.039 1.00 48.69 107 ASP A O 1
ATOM 837 N N . SER A 1 108 ? 14.738 15.705 -1.230 1.00 46.16 108 SER A N 1
ATOM 838 C CA . SER A 1 108 ? 16.029 14.980 -1.295 1.00 46.16 108 SER A CA 1
ATOM 839 C C . SER A 1 108 ? 15.989 13.485 -1.674 1.00 46.16 108 SER A C 1
ATOM 841 O O . SER A 1 108 ? 16.840 13.072 -2.466 1.00 46.16 108 SER A O 1
ATOM 843 N N . PRO A 1 109 ? 15.062 12.636 -1.178 1.00 48.38 109 PRO A N 1
ATOM 844 C CA . PRO A 1 109 ? 15.012 11.235 -1.608 1.00 48.38 109 PRO A CA 1
ATOM 845 C C . PRO A 1 109 ? 14.547 11.069 -3.068 1.00 48.38 109 PRO A C 1
ATOM 847 O O . PRO A 1 109 ? 15.048 10.183 -3.760 1.00 48.38 109 PRO A O 1
ATOM 850 N N . PHE A 1 110 ? 13.665 11.946 -3.563 1.00 52.56 110 PHE A N 1
ATOM 851 C CA . PHE A 1 110 ? 13.211 11.965 -4.960 1.00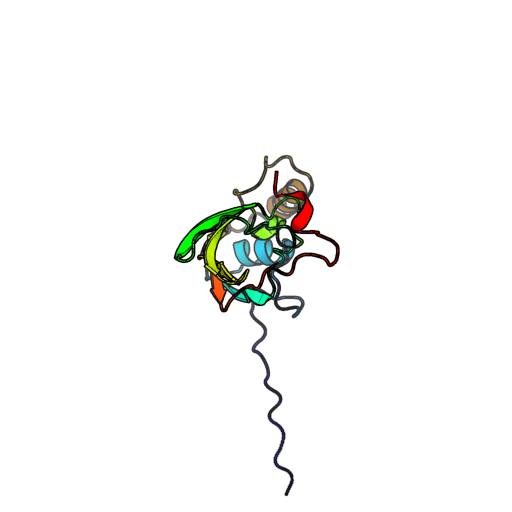 52.56 110 PHE A CA 1
ATOM 852 C C . PHE A 1 110 ? 14.245 12.600 -5.887 1.00 52.56 110 PHE A C 1
ATOM 854 O O . PHE A 1 110 ? 14.432 12.126 -7.003 1.00 52.56 110 PHE A O 1
ATOM 861 N N . ARG A 1 111 ? 15.008 13.589 -5.402 1.00 47.34 111 ARG A N 1
ATOM 862 C CA . ARG A 1 111 ? 16.174 14.120 -6.125 1.00 47.34 111 ARG A CA 1
ATOM 863 C C . ARG A 1 111 ? 17.240 13.054 -6.361 1.00 47.34 111 ARG A C 1
ATOM 865 O O . ARG A 1 111 ? 17.842 13.054 -7.430 1.00 47.34 111 ARG A O 1
ATOM 872 N N . ASN A 1 112 ? 17.456 12.125 -5.426 1.00 48.34 112 ASN A N 1
ATOM 873 C CA . ASN A 1 112 ? 18.345 10.979 -5.651 1.00 48.34 112 ASN A CA 1
ATOM 874 C C . ASN A 1 112 ? 17.790 10.043 -6.728 1.00 48.34 112 ASN A C 1
ATOM 876 O O . ASN A 1 112 ? 18.537 9.656 -7.62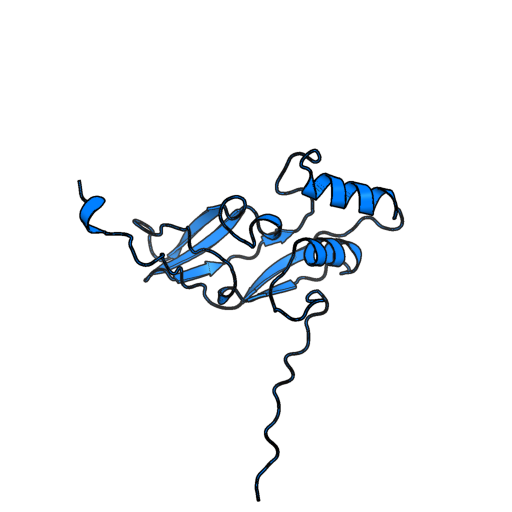1 1.00 48.34 112 ASN A O 1
ATOM 880 N N . ALA A 1 113 ? 16.490 9.733 -6.694 1.00 50.75 113 ALA A N 1
ATOM 881 C CA . ALA A 1 113 ? 15.853 8.944 -7.745 1.00 50.75 113 ALA A CA 1
ATOM 882 C C . ALA A 1 113 ? 15.988 9.630 -9.115 1.00 50.75 113 ALA A C 1
ATOM 884 O O . ALA A 1 113 ? 16.457 9.003 -10.058 1.00 50.75 113 ALA A O 1
ATOM 885 N N . ALA A 1 114 ? 15.694 10.928 -9.201 1.00 52.28 114 ALA A N 1
ATOM 886 C CA . ALA A 1 114 ? 15.860 11.752 -10.395 1.00 52.28 114 ALA A CA 1
ATOM 887 C C . ALA A 1 114 ? 17.319 11.858 -10.872 1.00 52.28 114 ALA A C 1
ATOM 889 O O . ALA A 1 114 ? 17.571 11.835 -12.069 1.00 52.28 114 ALA A O 1
ATOM 890 N N . THR A 1 115 ? 18.296 11.943 -9.964 1.00 50.91 115 THR A N 1
ATOM 891 C CA . THR A 1 115 ? 19.732 12.019 -10.304 1.00 50.91 115 THR A CA 1
ATOM 892 C C . THR A 1 115 ? 20.270 10.670 -10.787 1.00 50.91 115 THR A C 1
ATOM 894 O O . THR A 1 115 ? 21.088 10.624 -11.704 1.00 50.91 115 THR A O 1
ATOM 897 N N . VAL A 1 116 ? 19.807 9.564 -10.194 1.00 50.22 116 VAL A N 1
ATOM 898 C CA . VAL A 1 116 ? 20.094 8.201 -10.668 1.00 50.22 116 VAL A CA 1
ATOM 899 C C . VAL A 1 116 ? 19.442 7.970 -12.035 1.00 50.22 116 VAL A C 1
ATOM 901 O O . VAL A 1 116 ? 20.090 7.442 -12.931 1.00 50.22 116 VAL A O 1
ATOM 904 N N . LEU A 1 117 ? 18.203 8.433 -12.224 1.00 49.66 117 LEU A N 1
ATOM 905 C CA . LEU A 1 117 ? 17.457 8.351 -13.484 1.00 49.66 117 LEU A CA 1
ATOM 906 C C . LEU A 1 117 ? 18.063 9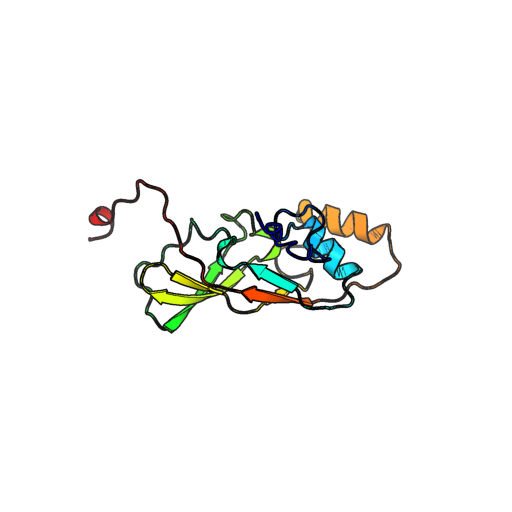.212 -14.598 1.00 49.66 117 LEU A C 1
ATOM 908 O O . LEU A 1 117 ? 18.223 8.738 -15.717 1.00 49.66 117 LEU A O 1
ATOM 912 N N . GLY A 1 118 ? 18.471 10.445 -14.293 1.00 47.41 118 GLY A N 1
ATOM 913 C CA . GLY A 1 118 ? 19.084 11.364 -15.255 1.00 47.41 118 GLY A CA 1
ATOM 914 C C . GLY A 1 118 ? 20.435 10.884 -15.795 1.00 47.41 118 GLY A C 1
ATOM 915 O O . GLY A 1 118 ? 20.860 11.329 -16.855 1.00 47.41 118 GLY A O 1
ATOM 916 N N . LYS A 1 119 ? 21.102 9.948 -15.105 1.00 50.78 119 LYS A N 1
ATOM 917 C CA . LYS A 1 119 ? 22.336 9.299 -15.580 1.00 50.78 119 LYS A CA 1
ATOM 918 C C . LYS A 1 119 ? 22.088 8.061 -16.455 1.00 50.78 119 LYS A C 1
ATOM 920 O O . LYS A 1 119 ? 23.036 7.565 -17.054 1.00 50.78 119 LYS A O 1
ATOM 925 N N . TRP A 1 120 ? 20.856 7.554 -16.521 1.00 50.19 120 TRP A N 1
ATOM 926 C CA . TRP A 1 120 ? 20.506 6.235 -17.072 1.00 50.19 120 TRP A CA 1
ATOM 927 C C . TRP A 1 120 ? 19.395 6.342 -18.135 1.00 50.19 120 TRP A C 1
ATOM 929 O O . TRP A 1 120 ? 18.434 5.577 -18.141 1.00 50.19 120 TRP A O 1
ATOM 939 N N . ALA A 1 121 ? 19.492 7.345 -19.011 1.00 45.72 121 ALA A N 1
ATOM 940 C CA . ALA A 1 121 ? 18.494 7.678 -20.030 1.00 45.72 121 ALA A CA 1
ATOM 941 C C . ALA A 1 121 ? 18.384 6.618 -21.152 1.00 45.72 121 ALA A C 1
ATOM 943 O O . ALA A 1 121 ? 18.848 6.836 -22.269 1.00 45.72 121 ALA A O 1
ATOM 944 N N . ALA A 1 122 ? 17.764 5.470 -20.860 1.00 48.50 122 ALA A N 1
ATOM 945 C CA . ALA A 1 122 ? 17.463 4.426 -21.847 1.00 48.50 122 ALA A CA 1
ATOM 946 C C . ALA A 1 122 ? 16.090 3.740 -21.645 1.00 48.50 122 ALA A C 1
ATOM 948 O O . ALA A 1 122 ? 15.906 2.597 -22.056 1.00 48.50 122 ALA A O 1
ATOM 949 N N . GLY A 1 123 ? 15.115 4.428 -21.039 1.00 53.22 123 GLY A N 1
ATOM 950 C CA . GLY A 1 123 ? 13.713 3.993 -21.022 1.00 53.22 123 GLY A CA 1
ATOM 951 C C . GLY A 1 123 ? 12.841 4.838 -20.093 1.00 53.22 123 GLY A C 1
ATOM 952 O O . GLY A 1 123 ? 13.209 5.070 -18.941 1.00 53.22 123 GLY A O 1
ATOM 953 N N . GLU A 1 124 ? 11.694 5.310 -20.585 1.00 67.31 124 GLU A N 1
ATOM 954 C CA . GLU A 1 124 ? 10.640 5.872 -19.735 1.00 67.31 124 GLU A CA 1
ATOM 955 C C . GLU A 1 124 ? 10.077 4.722 -18.894 1.00 67.31 124 GLU A C 1
ATOM 957 O O . GLU A 1 124 ? 9.553 3.752 -19.437 1.00 67.31 124 GLU A O 1
ATOM 962 N N . GLY A 1 125 ? 10.262 4.762 -17.572 1.00 70.88 125 GLY A N 1
ATOM 963 C CA . GLY A 1 125 ? 9.674 3.735 -16.712 1.00 70.88 125 GLY A CA 1
ATOM 964 C C . GLY A 1 125 ? 8.144 3.750 -16.810 1.00 70.88 125 GLY A C 1
ATOM 965 O O . GLY A 1 125 ? 7.543 4.765 -17.164 1.00 70.88 125 GLY A O 1
ATOM 966 N N . GLN A 1 126 ? 7.518 2.617 -16.508 1.00 84.19 126 GLN A N 1
ATOM 967 C CA . GLN A 1 126 ? 6.084 2.417 -16.653 1.00 84.19 126 GLN A CA 1
ATOM 968 C C . GLN A 1 126 ? 5.425 2.313 -15.279 1.00 84.19 126 GLN A C 1
ATOM 970 O O . GLN A 1 126 ? 5.840 1.522 -14.427 1.00 84.19 126 GLN A O 1
ATOM 975 N N . GLN A 1 127 ? 4.360 3.092 -15.080 1.00 87.69 127 GLN A N 1
ATOM 976 C CA . GLN A 1 127 ? 3.512 2.955 -13.899 1.00 87.69 127 GLN A CA 1
ATOM 977 C C . GLN A 1 127 ? 2.992 1.520 -13.762 1.00 87.69 127 GLN A C 1
ATOM 979 O O . GLN A 1 127 ? 2.755 0.833 -14.759 1.00 87.69 127 GLN A O 1
ATOM 984 N N . TYR A 1 128 ? 2.776 1.074 -12.530 1.00 90.81 128 TYR A N 1
ATOM 985 C CA . TYR A 1 128 ? 2.256 -0.263 -12.262 1.00 90.81 128 TYR A CA 1
ATOM 986 C C . TYR A 1 128 ? 1.249 -0.251 -11.120 1.00 90.81 128 TYR A C 1
ATOM 988 O O . TYR A 1 128 ? 1.265 0.607 -10.236 1.00 90.81 128 TYR A O 1
ATOM 996 N N . GLN A 1 129 ? 0.364 -1.241 -11.142 1.00 94.75 129 GLN A N 1
ATOM 997 C CA . GLN A 1 129 ? -0.640 -1.428 -10.107 1.00 94.75 129 GLN A CA 1
ATOM 998 C C . GLN A 1 129 ? -0.033 -2.134 -8.890 1.00 94.75 129 GLN A C 1
ATOM 1000 O O . GLN A 1 129 ? 0.617 -3.175 -9.017 1.00 94.75 129 GLN A O 1
ATOM 1005 N N . ILE A 1 130 ? -0.288 -1.591 -7.704 1.00 95.19 130 ILE A N 1
ATOM 1006 C CA . ILE A 1 130 ? -0.022 -2.226 -6.418 1.00 95.19 130 ILE A CA 1
ATOM 1007 C C . ILE A 1 130 ? -1.330 -2.837 -5.922 1.00 95.19 130 ILE A C 1
ATOM 1009 O O . ILE A 1 130 ? -2.288 -2.139 -5.597 1.00 95.19 130 ILE A O 1
ATOM 1013 N N . ASN A 1 131 ? -1.366 -4.161 -5.854 1.00 96.75 131 ASN A N 1
ATOM 1014 C CA . ASN A 1 131 ? -2.441 -4.917 -5.231 1.00 96.75 131 ASN A CA 1
ATOM 1015 C C . ASN A 1 131 ? -2.058 -5.307 -3.805 1.00 96.75 131 ASN A C 1
ATOM 1017 O O . ASN A 1 131 ? -0.881 -5.461 -3.480 1.00 96.75 131 ASN A O 1
ATOM 1021 N N . PHE A 1 132 ? -3.063 -5.549 -2.968 1.00 96.38 132 PHE A N 1
ATOM 1022 C CA . PHE A 1 132 ? -2.864 -5.986 -1.592 1.00 96.38 132 PHE A CA 1
ATOM 1023 C C . PHE A 1 132 ? -3.598 -7.295 -1.343 1.00 96.38 132 PHE A C 1
ATOM 1025 O O . PHE A 1 132 ? -4.780 -7.436 -1.663 1.00 96.38 132 PHE A O 1
ATOM 1032 N N . LYS A 1 133 ? -2.898 -8.263 -0.752 1.00 96.12 133 LYS A N 1
ATOM 1033 C CA . LYS A 1 133 ? -3.468 -9.547 -0.349 1.00 96.12 133 LYS A CA 1
ATOM 1034 C C . LYS A 1 133 ? -3.569 -9.619 1.167 1.00 96.12 133 LYS A C 1
ATOM 1036 O O . LYS A 1 133 ? -2.595 -9.367 1.865 1.00 96.12 133 LYS A O 1
ATOM 1041 N N . GLY A 1 134 ? -4.729 -10.041 1.665 1.00 96.62 134 GLY A N 1
ATOM 1042 C CA . GLY A 1 134 ? -4.964 -10.257 3.091 1.00 96.62 134 GLY A CA 1
ATOM 1043 C C . GLY A 1 134 ? -5.604 -9.064 3.800 1.00 96.62 134 GLY A C 1
ATOM 1044 O O . GLY A 1 134 ? -6.162 -8.163 3.176 1.00 96.62 134 GLY A O 1
ATOM 1045 N N . ILE A 1 135 ? -5.555 -9.105 5.130 1.00 96.69 135 ILE A N 1
ATOM 1046 C CA . ILE A 1 135 ? -6.157 -8.119 6.031 1.00 96.69 135 ILE A CA 1
ATOM 1047 C C . ILE A 1 135 ? -5.041 -7.506 6.870 1.00 96.69 135 ILE A C 1
ATOM 1049 O O . ILE A 1 135 ? -4.201 -8.229 7.406 1.00 96.69 135 ILE A O 1
ATOM 1053 N N . ASN A 1 136 ? -5.061 -6.185 7.022 1.00 96.31 136 ASN A N 1
ATOM 1054 C CA . ASN A 1 136 ? -4.208 -5.501 7.982 1.00 96.31 136 ASN A CA 1
ATOM 1055 C C . ASN A 1 136 ? -4.964 -5.333 9.304 1.00 96.31 136 ASN A C 1
ATOM 1057 O O . ASN A 1 136 ? -6.113 -4.885 9.312 1.00 96.31 136 ASN A O 1
ATOM 1061 N N . THR A 1 137 ? -4.326 -5.709 10.411 1.00 95.19 137 THR A N 1
ATOM 1062 C CA . THR A 1 137 ? -4.830 -5.427 11.758 1.00 95.19 137 THR A CA 1
ATOM 1063 C C . THR A 1 137 ? -4.022 -4.273 12.329 1.00 95.19 137 THR A C 1
ATOM 1065 O O . THR A 1 137 ? -2.825 -4.411 12.560 1.00 95.19 137 THR A O 1
ATOM 1068 N N . ILE A 1 138 ? -4.687 -3.149 12.580 1.00 90.38 138 ILE A N 1
ATOM 1069 C CA . ILE A 1 138 ? -4.062 -1.943 13.114 1.00 90.38 138 ILE A CA 1
ATOM 1070 C C . ILE A 1 138 ? -3.809 -2.154 14.608 1.00 90.38 138 ILE A C 1
ATOM 1072 O O . ILE A 1 138 ? -4.735 -2.129 15.427 1.00 90.38 138 ILE A O 1
ATOM 1076 N N . ILE A 1 139 ? -2.544 -2.378 14.962 1.00 80.88 139 ILE A N 1
ATOM 1077 C CA . ILE A 1 139 ? -2.103 -2.541 16.346 1.00 80.88 139 ILE A CA 1
ATOM 1078 C C . ILE A 1 139 ? -1.732 -1.158 16.880 1.00 80.88 139 ILE A C 1
ATOM 1080 O O . ILE A 1 139 ? -0.725 -0.573 16.493 1.00 80.88 139 ILE A O 1
ATOM 1084 N N . ARG A 1 140 ? -2.545 -0.620 17.794 1.00 64.56 140 ARG A N 1
ATOM 1085 C CA . ARG A 1 140 ? -2.174 0.612 18.503 1.00 64.56 140 ARG A CA 1
ATOM 1086 C C . ARG A 1 140 ? -1.060 0.307 19.511 1.00 64.56 140 ARG A C 1
ATOM 1088 O O . ARG A 1 140 ? -1.128 -0.736 20.171 1.00 64.56 140 ARG A O 1
ATOM 1095 N N . PRO A 1 141 ? -0.069 1.195 19.692 1.00 55.22 141 PRO A N 1
ATOM 1096 C CA . PRO A 1 141 ? 0.933 1.018 20.735 1.00 55.22 141 PRO A CA 1
ATOM 1097 C C . PRO A 1 141 ? 0.273 0.931 22.121 1.00 55.22 141 PRO A C 1
ATOM 1099 O O . PRO A 1 141 ? -0.677 1.658 22.431 1.00 55.22 141 PRO A O 1
ATOM 1102 N N . LYS A 1 142 ? 0.778 0.018 22.964 1.00 41.84 142 LYS A N 1
ATOM 1103 C CA . LYS A 1 142 ? 0.363 -0.121 24.369 1.00 41.84 142 LYS A CA 1
ATOM 1104 C C . LYS A 1 142 ? 0.589 1.217 25.087 1.00 41.84 142 LYS A C 1
ATOM 1106 O O . LYS A 1 142 ? 1.729 1.651 25.203 1.00 41.84 142 LYS A O 1
ATOM 1111 N N . GLY A 1 143 ? -0.486 1.854 25.555 1.00 52.44 143 GLY A N 1
ATOM 1112 C CA . GLY A 1 143 ? -0.434 3.130 26.286 1.00 52.44 143 GLY A CA 1
ATOM 1113 C C . GLY A 1 143 ? -1.520 4.145 25.915 1.00 52.44 143 GLY A C 1
ATOM 1114 O O . GLY A 1 143 ? -1.671 5.142 26.614 1.00 52.44 143 GLY A O 1
ATOM 1115 N N . TYR A 1 144 ? -2.297 3.902 24.854 1.00 56.72 144 TYR A N 1
ATOM 1116 C CA . TYR A 1 144 ? -3.437 4.757 24.511 1.00 56.72 144 TYR A CA 1
ATOM 1117 C C . TYR A 1 144 ? -4.658 4.408 25.376 1.00 56.72 144 TYR A C 1
ATOM 1119 O O . TYR A 1 144 ? -5.257 3.343 25.225 1.00 56.72 144 TYR A O 1
ATOM 1127 N N . ASP A 1 145 ? -5.005 5.303 26.299 1.00 52.66 145 ASP A N 1
ATOM 1128 C CA . ASP A 1 145 ? -6.145 5.162 27.204 1.00 52.66 145 ASP A CA 1
ATOM 1129 C C . ASP A 1 145 ? -7.419 5.735 26.564 1.00 52.66 145 ASP A C 1
ATOM 1131 O O . ASP A 1 145 ? -7.556 6.946 26.376 1.00 52.66 145 ASP A O 1
ATOM 1135 N N . PHE A 1 146 ? -8.369 4.856 26.236 1.00 55.47 146 PHE A N 1
ATOM 1136 C CA . PHE A 1 146 ? -9.655 5.224 25.635 1.00 55.47 146 PHE A CA 1
ATOM 1137 C C . PHE A 1 146 ? -10.539 6.087 26.549 1.00 55.47 146 PHE A C 1
ATOM 1139 O O . PHE A 1 146 ? -11.483 6.706 26.056 1.00 55.47 146 PHE A O 1
ATOM 1146 N N . THR A 1 147 ? -10.248 6.157 27.853 1.00 54.72 147 THR A N 1
ATOM 1147 C CA . THR A 1 147 ? -11.042 6.937 28.814 1.00 54.72 147 THR A CA 1
ATOM 1148 C C . THR A 1 147 ? -10.790 8.444 28.732 1.00 54.72 147 THR A C 1
ATOM 1150 O O . THR A 1 147 ? -11.619 9.219 29.201 1.00 54.72 147 THR A O 1
ATOM 1153 N N . LYS A 1 148 ? -9.701 8.890 28.086 1.00 55.69 148 LYS A N 1
ATOM 1154 C CA . LYS A 1 148 ? -9.386 10.326 27.948 1.00 55.69 148 LYS A CA 1
ATOM 1155 C C . LYS A 1 148 ? -10.095 11.028 26.789 1.00 55.69 148 LYS A C 1
ATOM 1157 O O . LYS A 1 148 ? -10.229 12.246 26.826 1.00 55.69 148 LYS A O 1
ATOM 1162 N N . ASP A 1 149 ? -10.588 10.277 25.806 1.00 51.47 149 ASP A N 1
ATOM 1163 C CA . ASP A 1 149 ? -11.261 10.829 24.621 1.00 51.47 149 ASP A CA 1
ATOM 1164 C C . ASP A 1 149 ? -12.803 10.766 24.723 1.00 51.47 149 ASP A C 1
ATOM 1166 O O . ASP A 1 149 ? -13.500 10.827 23.704 1.00 51.47 149 ASP A O 1
ATOM 1170 N N . LEU A 1 150 ? -13.341 10.566 25.930 1.00 46.50 150 LEU A N 1
ATOM 1171 C CA . LEU A 1 150 ? -14.758 10.721 26.263 1.00 46.50 150 LEU A CA 1
ATOM 1172 C C . LEU A 1 150 ? -14.908 12.012 27.081 1.00 46.50 150 LEU A C 1
ATOM 1174 O O . LEU A 1 150 ? -14.882 11.989 28.310 1.00 46.50 150 LEU A O 1
ATOM 1178 N N . LYS A 1 151 ? -15.014 13.143 26.386 1.00 41.69 151 LYS A N 1
ATOM 1179 C CA . LYS A 1 151 ? -15.573 14.391 26.911 1.00 41.69 151 LYS A CA 1
ATOM 1180 C C . LYS A 1 151 ? -16.675 14.853 25.978 1.00 41.69 151 LYS A C 1
ATOM 1182 O O . LYS A 1 151 ? -16.478 14.700 24.752 1.00 41.69 151 LYS A O 1
#

pLDDT: mean 76.55, std 20.04, range [37.22, 98.25]

Radius of gyration: 18.48 Å; chains: 1; bounding box: 40×62×51 Å

Sequence (151 aa):
MDGPMQKNQQQKNPWDTNGDGKMSLSEANNWYRTGDGKAVTLDASKIDLNNVNTKGWVKGKTYNVQTLVNSSDGRVLGNITVKYLGNNQVSILADTYNFEQHGKFTDSPFRNAATVLGKWAAGEGQQYQINFKGINTIIRPKGYDFTKDLK